Protein AF-A0A530L788-F1 (afdb_monomer)

Radius of gyration: 18.7 Å; Cα contacts (8 Å, |Δi|>4): 75; chains: 1; bounding box: 41×36×46 Å

Solvent-accessible surface area (backbone atoms only — not comparable to full-atom values): 5377 Å² total; per-residue (Å²): 142,81,90,78,86,79,84,85,80,90,82,77,96,71,76,75,42,69,83,69,47,73,44,46,79,44,84,92,39,75,36,71,22,85,82,66,42,63,44,77,38,63,40,91,91,75,71,43,76,66,43,55,38,52,44,71,39,73,63,51,53,50,54,40,49,52,37,48,60,66,46,43,66,64,58,74,68,56,67,98,65,133

Nearest PDB structures (foldseek):
  5dib-assembly1_A  TM=9.452E-01  e=2.623E-03  Staphylococcus aureus
  4v6h-assembly1_A  TM=9.294E-01  e=2.275E-03  Burkholderia pseudomallei 1710b
  5eyu-assembly1_A  TM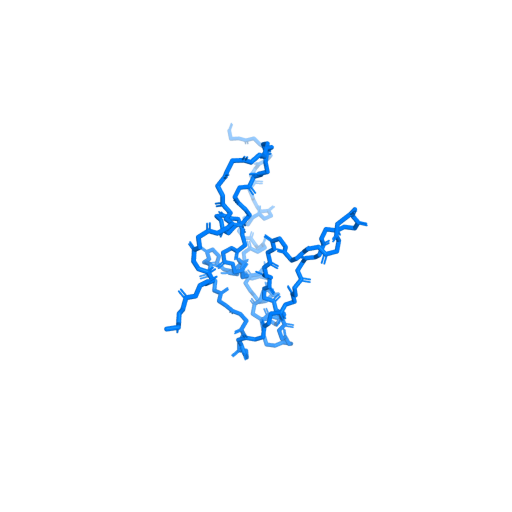=9.512E-01  e=3.744E-03  Staphylococcus aureus
  4zxu-assembly1_A  TM=9.531E-01  e=4.634E-03  Staphylococcus aureus subsp. aureus COL
  7mjc-assembly1_A  TM=9.457E-01  e=8.187E-03  Homo sapiens

Secondary structure (DSSP, 8-state):
---SSSS----S----GGGT---EEETTEEE--TT--EEEEE-TTT--EEEEEE---HHHHHHHHHHHHHHHHHHHTS-S--

Mean predicted aligned error: 9.26 Å

Foldseek 3Di:
DDPPPPPDDDDDPQDQCAVVLQADCALNDHDAAPVNDWDFDADPVPRDGRDTHHPHDPVNVVRRVVSCVVCVVVVVPDDPPD

pLDDT: mean 83.46, std 19.59, range [28.41, 98.38]

Structure (mmCIF, N/CA/C/O backbone):
data_AF-A0A530L788-F1
#
_entry.id   AF-A0A530L788-F1
#
loop_
_atom_site.group_PDB
_atom_site.id
_atom_site.type_symbol
_atom_site.label_atom_id
_atom_site.label_alt_id
_atom_site.label_comp_id
_atom_site.label_asym_id
_atom_site.label_entity_id
_atom_site.label_seq_id
_atom_site.pdbx_PDB_ins_code
_atom_site.Cartn_x
_atom_site.Cartn_y
_atom_site.Cartn_z
_atom_site.occupancy
_atom_site.B_iso_or_equiv
_atom_site.auth_seq_id
_atom_site.auth_comp_id
_atom_site.auth_asym_id
_atom_site.auth_atom_id
_atom_site.pdbx_PDB_model_num
ATOM 1 N N . MET A 1 1 ? -28.488 -19.146 20.864 1.00 37.78 1 MET A N 1
ATOM 2 C CA . MET A 1 1 ? -27.563 -18.095 21.332 1.00 37.78 1 MET A CA 1
ATOM 3 C C . MET A 1 1 ? -26.732 -17.652 20.145 1.00 37.78 1 MET A C 1
ATOM 5 O O . MET A 1 1 ? -25.814 -18.366 19.779 1.00 37.78 1 MET A O 1
ATOM 9 N N . ASN A 1 2 ? -27.125 -16.559 19.491 1.00 28.41 2 ASN A N 1
ATOM 10 C CA . ASN A 1 2 ? -26.244 -15.782 18.616 1.00 28.41 2 ASN A CA 1
ATOM 11 C C . ASN A 1 2 ? -26.871 -14.392 18.429 1.00 28.41 2 ASN A C 1
ATOM 13 O O . ASN A 1 2 ? -27.538 -14.108 17.442 1.00 28.41 2 ASN A O 1
ATOM 17 N N . THR A 1 3 ? -26.728 -13.561 19.460 1.00 34.66 3 THR A N 1
ATOM 18 C CA . THR A 1 3 ? -27.340 -12.226 19.574 1.00 34.66 3 THR A CA 1
ATOM 19 C C . THR A 1 3 ? -26.338 -11.124 19.205 1.00 34.66 3 THR A C 1
ATOM 21 O O . THR A 1 3 ? -26.310 -10.080 19.841 1.00 34.66 3 THR A O 1
ATOM 24 N N . PHE A 1 4 ? -25.468 -11.361 18.219 1.00 44.75 4 PHE A N 1
ATOM 25 C CA . PHE A 1 4 ? -24.429 -10.393 17.820 1.00 44.75 4 PHE A CA 1
ATOM 26 C C . PHE A 1 4 ? -24.634 -9.784 16.432 1.00 44.75 4 PHE A C 1
ATOM 28 O O . PHE A 1 4 ? -23.921 -8.860 16.067 1.00 44.75 4 PHE A O 1
ATOM 35 N N . SER A 1 5 ? -25.631 -10.241 15.669 1.00 44.19 5 SER A N 1
ATOM 36 C CA . SER A 1 5 ? -25.845 -9.758 14.299 1.00 44.19 5 SER A CA 1
ATOM 37 C C . SER A 1 5 ? -26.856 -8.610 14.185 1.00 44.19 5 SER A C 1
ATOM 39 O O . SER A 1 5 ? -27.187 -8.224 13.070 1.00 44.19 5 SER A O 1
ATOM 41 N N . GLN A 1 6 ? -27.395 -8.094 15.297 1.00 40.03 6 GLN A N 1
ATOM 42 C CA . GLN A 1 6 ? -28.624 -7.286 15.262 1.00 40.03 6 GLN A CA 1
ATOM 43 C C . GLN A 1 6 ? -28.536 -5.907 15.935 1.00 40.03 6 GLN A C 1
ATOM 45 O O . GLN A 1 6 ? -29.571 -5.311 16.210 1.00 40.03 6 GLN A O 1
ATOM 50 N N . VAL A 1 7 ? -27.333 -5.380 16.197 1.00 41.19 7 VAL A N 1
ATOM 51 C CA . VAL A 1 7 ? -27.169 -4.088 16.896 1.00 41.19 7 VAL A CA 1
ATOM 52 C C . VAL A 1 7 ? -26.245 -3.130 16.150 1.00 41.19 7 VAL A C 1
ATOM 54 O O . VAL A 1 7 ? -25.388 -2.527 16.768 1.00 41.19 7 VAL A O 1
ATOM 57 N N . LEU A 1 8 ? -26.381 -2.990 14.832 1.00 47.56 8 LEU A N 1
ATOM 58 C CA . LEU A 1 8 ? -25.788 -1.869 14.091 1.00 47.56 8 LEU A CA 1
ATOM 59 C C . LEU A 1 8 ? -26.694 -1.544 12.897 1.00 47.56 8 LEU A C 1
ATOM 61 O O . LEU A 1 8 ? -26.466 -1.983 11.773 1.00 47.56 8 LEU A O 1
ATOM 65 N N . SER A 1 9 ? -27.794 -0.843 13.147 1.00 44.88 9 SER A N 1
ATOM 66 C CA . SER A 1 9 ? -28.567 -0.203 12.084 1.00 44.88 9 SER A CA 1
ATOM 67 C C . SER A 1 9 ? -28.989 1.174 12.568 1.00 44.88 9 SER A C 1
ATOM 69 O O . SER A 1 9 ? -29.624 1.289 13.612 1.00 44.88 9 SER A O 1
ATOM 71 N N . ASP A 1 10 ? -28.591 2.167 11.778 1.00 54.56 10 ASP A N 1
ATOM 72 C CA . ASP A 1 10 ? -28.991 3.572 11.798 1.00 54.56 10 ASP A CA 1
ATOM 73 C C . ASP A 1 10 ? -28.605 4.411 13.019 1.00 54.56 10 ASP A C 1
ATOM 75 O O . ASP A 1 10 ? -29.431 4.674 13.888 1.00 54.56 10 ASP A O 1
ATOM 79 N N . ASP A 1 11 ? -27.376 4.947 12.996 1.00 49.72 11 ASP A N 1
ATOM 80 C CA . ASP A 1 11 ? -27.178 6.391 13.179 1.00 49.72 11 ASP A CA 1
ATOM 81 C C . ASP A 1 11 ? -25.808 6.868 12.635 1.00 49.72 11 ASP A C 1
ATOM 83 O O . ASP A 1 11 ? -24.772 6.273 12.923 1.00 49.72 11 ASP A O 1
ATOM 87 N N . GLN A 1 12 ? -25.832 7.997 11.917 1.00 42.12 12 GLN A N 1
ATOM 88 C CA . GLN A 1 12 ? -24.718 8.820 11.403 1.00 42.12 12 GLN A CA 1
ATOM 89 C C . GLN A 1 12 ? -24.025 8.383 10.100 1.00 42.12 12 GLN A C 1
ATOM 91 O O . GLN A 1 12 ? -23.739 7.217 9.871 1.00 42.12 12 GLN A O 1
ATOM 96 N N . GLY A 1 13 ? -23.735 9.365 9.235 1.00 51.31 13 GLY A N 1
ATOM 97 C CA . GLY A 1 13 ? -23.068 9.246 7.928 1.00 51.31 13 GLY A CA 1
ATOM 98 C C . GLY A 1 13 ? -21.611 8.764 7.979 1.00 51.31 13 GLY A C 1
ATOM 99 O O . GLY A 1 13 ? -20.715 9.417 7.446 1.00 51.31 13 GLY A O 1
ATOM 100 N N . VAL A 1 14 ? -21.375 7.631 8.632 1.00 55.16 14 VAL A N 1
ATOM 101 C CA . VAL A 1 14 ? -20.098 6.932 8.705 1.00 55.16 14 VAL A CA 1
ATOM 102 C C . VAL A 1 14 ? -19.896 6.214 7.375 1.00 55.16 14 VAL A C 1
ATOM 104 O O . VAL A 1 14 ? -20.724 5.416 6.940 1.00 55.16 14 VAL A O 1
ATOM 107 N N . SE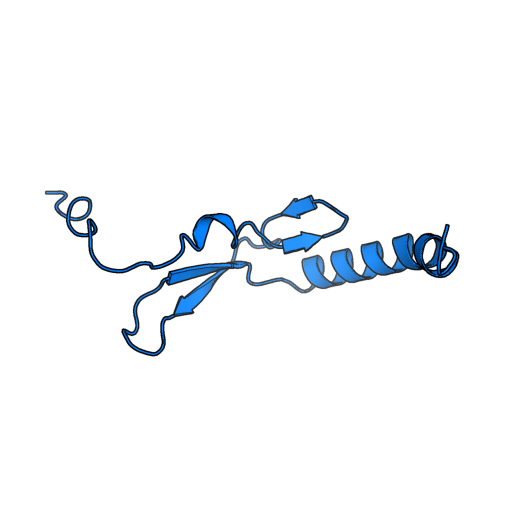R A 1 15 ? -18.820 6.567 6.677 1.00 67.62 15 SER A N 1
ATOM 108 C CA . SER A 1 15 ? -18.476 5.961 5.391 1.00 67.62 15 SER A CA 1
ATOM 109 C C . SER A 1 15 ? -18.192 4.467 5.570 1.00 67.62 15 SER A C 1
ATOM 111 O O . SER A 1 15 ? -17.563 4.079 6.551 1.00 67.62 15 SER A O 1
ATOM 113 N N . ASP A 1 16 ? -18.618 3.630 4.622 1.00 76.88 16 ASP A N 1
ATOM 114 C CA . ASP A 1 16 ? -18.215 2.222 4.594 1.00 76.88 16 ASP A CA 1
ATOM 115 C C . ASP A 1 16 ? -16.722 2.116 4.249 1.00 76.88 16 ASP A C 1
ATOM 117 O O . ASP A 1 16 ? -16.315 2.187 3.086 1.00 76.88 16 ASP A O 1
ATOM 121 N N . PHE A 1 17 ? -15.891 1.973 5.281 1.00 77.06 17 PHE A N 1
ATOM 122 C CA . PHE A 1 17 ? -14.442 1.890 5.132 1.00 77.06 17 PHE A CA 1
ATOM 123 C C . PHE A 1 17 ? -13.976 0.554 4.542 1.00 77.06 17 PHE A C 1
ATOM 125 O O . PHE A 1 17 ? -12.873 0.485 3.996 1.00 77.06 17 PHE A O 1
ATOM 132 N N . HIS A 1 18 ? -14.816 -0.487 4.574 1.00 72.25 18 HIS A N 1
ATOM 133 C CA . HIS A 1 18 ? -14.473 -1.801 4.032 1.00 72.25 18 HIS A CA 1
ATOM 134 C C . HIS A 1 18 ? -14.290 -1.757 2.505 1.00 72.25 18 HIS A C 1
ATOM 136 O O . HIS A 1 18 ? -13.476 -2.491 1.945 1.00 72.25 18 HIS A O 1
ATOM 142 N N . THR A 1 19 ? -14.993 -0.841 1.834 1.00 72.69 19 THR A N 1
ATOM 143 C CA . THR A 1 19 ? -14.880 -0.583 0.390 1.00 72.69 19 THR A CA 1
ATOM 144 C C . THR A 1 19 ? -13.635 0.247 0.019 1.00 72.69 19 THR A C 1
ATOM 146 O O . THR A 1 19 ? -13.407 0.541 -1.148 1.00 72.69 19 THR A O 1
ATOM 149 N N . ILE A 1 20 ? -12.792 0.663 0.968 1.00 73.12 20 ILE A N 1
ATOM 150 C CA . ILE A 1 20 ? -11.511 1.329 0.652 1.00 73.12 20 ILE A CA 1
ATOM 151 C C . ILE A 1 20 ? -10.299 0.638 1.279 1.00 73.12 20 ILE A C 1
ATOM 153 O O . ILE A 1 20 ? -9.186 0.808 0.785 1.00 73.12 20 ILE A O 1
ATOM 157 N N . SER A 1 21 ? -10.493 -0.204 2.293 1.00 77.94 21 SER A N 1
ATOM 158 C CA . SER A 1 21 ? -9.444 -1.024 2.907 1.00 77.94 21 SER A CA 1
ATOM 159 C C . SER A 1 21 ? -9.204 -2.346 2.156 1.00 77.94 21 SER A C 1
ATOM 161 O O . SER A 1 21 ? -9.062 -3.398 2.772 1.00 77.94 21 SER A O 1
ATOM 163 N N . HIS A 1 22 ? -9.190 -2.318 0.818 1.00 74.31 22 HIS A N 1
ATOM 164 C CA . HIS A 1 22 ? -9.167 -3.516 -0.037 1.00 74.31 22 HIS A CA 1
ATOM 165 C C . HIS A 1 22 ? -7.866 -4.334 0.013 1.00 74.31 22 HIS A C 1
ATOM 167 O O . HIS A 1 22 ? -7.874 -5.508 -0.359 1.00 74.31 22 HIS A O 1
ATOM 173 N N . GLY A 1 23 ? -6.750 -3.738 0.438 1.00 90.12 23 GLY A N 1
ATOM 174 C CA . GLY A 1 23 ? -5.454 -4.411 0.456 1.00 90.12 23 GLY A CA 1
ATOM 175 C C . GLY A 1 23 ? -4.272 -3.459 0.270 1.00 90.12 23 GLY A C 1
ATOM 176 O O . GLY A 1 23 ? -4.415 -2.241 0.345 1.00 90.12 23 GLY A O 1
ATOM 177 N N . LEU A 1 24 ? -3.104 -4.026 -0.006 1.00 94.00 24 LEU A N 1
ATOM 178 C CA . LEU A 1 24 ? -1.949 -3.333 -0.561 1.00 94.00 24 LEU A CA 1
ATOM 179 C C . LEU A 1 24 ? -2.146 -3.213 -2.074 1.00 94.00 24 LEU A C 1
ATOM 181 O O . LEU A 1 24 ? -2.509 -4.189 -2.727 1.00 94.00 24 LEU A O 1
ATOM 185 N N . TYR A 1 25 ? -1.922 -2.025 -2.633 1.00 94.81 25 TYR A N 1
ATOM 186 C CA . TYR A 1 25 ? -1.980 -1.819 -4.079 1.00 94.81 25 TYR A CA 1
ATOM 187 C C . TYR A 1 25 ? -0.566 -1.818 -4.661 1.00 94.81 25 TYR A C 1
ATOM 189 O O . TYR A 1 25 ? 0.134 -0.805 -4.605 1.00 94.81 25 TYR A O 1
ATOM 197 N N . ILE A 1 26 ? -0.139 -2.967 -5.180 1.00 96.69 26 ILE A N 1
ATOM 198 C CA . ILE A 1 26 ? 1.222 -3.222 -5.667 1.00 96.69 26 ILE A CA 1
ATOM 199 C C . ILE A 1 26 ? 1.133 -3.684 -7.124 1.00 96.69 26 ILE A C 1
ATOM 201 O O . ILE A 1 26 ? 0.262 -4.467 -7.485 1.00 96.69 26 ILE A O 1
ATOM 205 N N . ASP A 1 27 ? 1.990 -3.127 -7.984 1.00 96.19 27 ASP A N 1
ATOM 206 C CA . ASP A 1 27 ? 2.068 -3.447 -9.422 1.00 96.19 27 ASP A CA 1
ATOM 207 C C . ASP A 1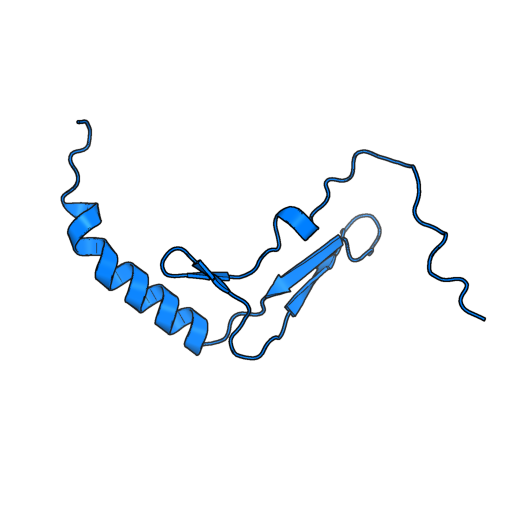 27 ? 0.716 -3.413 -10.175 1.00 96.19 27 ASP A C 1
ATOM 209 O O . ASP A 1 27 ? 0.441 -4.193 -11.085 1.00 96.19 27 ASP A O 1
ATOM 213 N N . GLY A 1 28 ? -0.168 -2.488 -9.785 1.00 95.31 28 GLY A N 1
ATOM 214 C CA . GLY A 1 28 ? -1.481 -2.322 -10.413 1.00 95.31 28 GLY A CA 1
ATOM 215 C C . GLY A 1 28 ? -2.560 -3.297 -9.927 1.00 95.31 28 GLY A C 1
ATOM 216 O O . GLY A 1 28 ? -3.623 -3.372 -10.545 1.00 95.3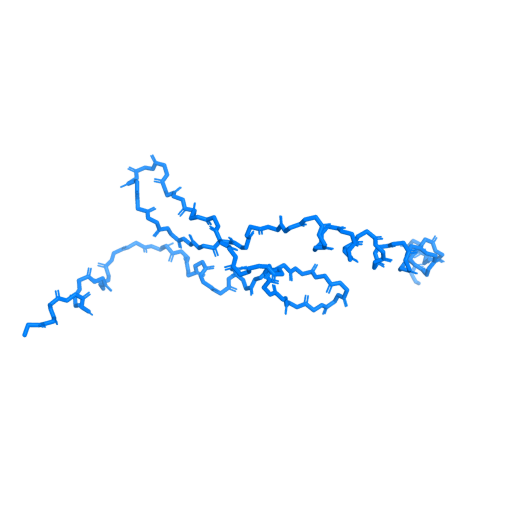1 28 GLY A O 1
ATOM 217 N N . GLN A 1 29 ? -2.314 -4.036 -8.844 1.00 94.44 29 GLN A N 1
ATOM 218 C CA . GLN A 1 29 ? -3.240 -5.025 -8.295 1.00 94.44 29 GLN A CA 1
ATOM 219 C C . GLN A 1 29 ? -3.459 -4.821 -6.795 1.00 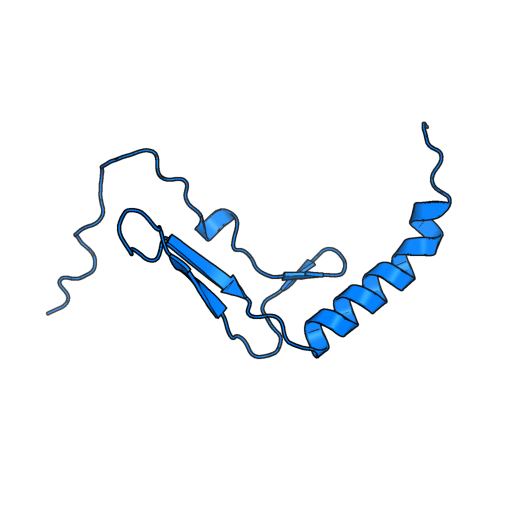94.44 29 GLN A C 1
ATOM 221 O O . GLN A 1 29 ? -2.559 -4.408 -6.070 1.00 94.44 29 GLN A O 1
ATOM 226 N N . TRP A 1 30 ? -4.674 -5.120 -6.328 1.00 93.06 30 TRP A N 1
ATOM 227 C CA . TRP A 1 30 ? -4.974 -5.212 -4.899 1.00 93.06 30 TRP A CA 1
ATOM 228 C C . TRP A 1 30 ? -4.611 -6.606 -4.390 1.00 93.06 30 TRP A C 1
ATOM 230 O O . TRP A 1 30 ? -5.118 -7.600 -4.910 1.00 93.06 30 TRP A O 1
ATOM 240 N N . GLN A 1 31 ? -3.782 -6.673 -3.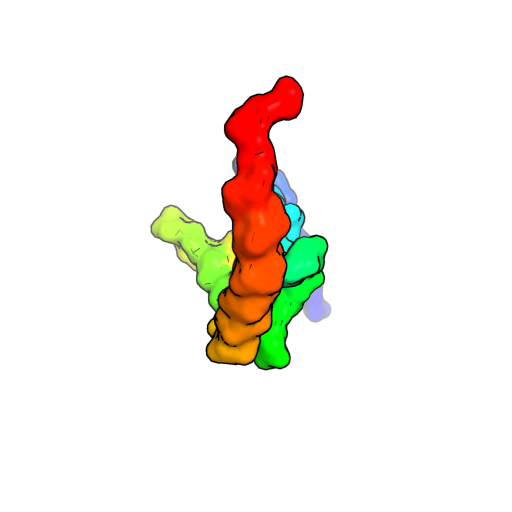352 1.00 92.81 31 GLN A N 1
ATOM 241 C CA . GLN A 1 31 ? -3.375 -7.914 -2.692 1.00 92.81 31 GLN A CA 1
ATOM 242 C C . GLN A 1 31 ? -3.422 -7.778 -1.165 1.00 92.81 31 GLN A C 1
ATOM 244 O O . GLN A 1 31 ? -3.430 -6.675 -0.626 1.00 92.81 31 GLN A O 1
ATOM 249 N N . GLN A 1 32 ? -3.478 -8.900 -0.450 1.00 93.62 32 GLN A N 1
ATOM 250 C CA . GLN A 1 32 ? -3.303 -8.907 1.007 1.00 93.62 32 GLN A CA 1
ATOM 251 C C . GLN A 1 32 ? -1.809 -8.849 1.360 1.00 93.62 32 GLN A C 1
ATOM 253 O O . GLN A 1 32 ? -0.970 -9.042 0.484 1.00 93.62 3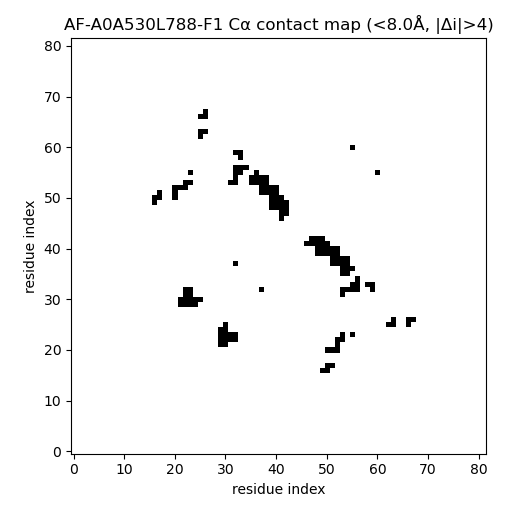2 GLN A O 1
ATOM 258 N N . SER A 1 33 ? -1.489 -8.591 2.630 1.00 94.25 33 SER A N 1
ATOM 259 C CA . SER A 1 33 ? -0.116 -8.755 3.131 1.00 94.25 33 SER A CA 1
ATOM 260 C C . SER A 1 33 ? 0.357 -10.197 2.922 1.00 94.25 33 SER A C 1
ATOM 262 O O . SER A 1 33 ? -0.447 -11.126 3.062 1.00 94.25 33 SER A O 1
ATOM 264 N N . ALA A 1 34 ? 1.646 -10.389 2.630 1.00 93.44 34 ALA A N 1
ATOM 265 C CA . ALA A 1 34 ? 2.240 -11.703 2.384 1.00 93.44 34 ALA A CA 1
ATOM 266 C C . ALA A 1 34 ? 2.006 -12.701 3.535 1.00 93.44 34 ALA A C 1
ATOM 268 O O . ALA A 1 34 ? 1.869 -13.903 3.302 1.00 93.44 34 ALA A O 1
ATOM 269 N N . ASP A 1 35 ? 1.904 -12.214 4.777 1.00 94.44 35 ASP A N 1
ATOM 270 C CA . ASP A 1 35 ? 1.623 -13.042 5.955 1.00 94.44 35 ASP A CA 1
ATOM 271 C C . ASP A 1 35 ? 0.181 -12.929 6.482 1.00 94.44 35 ASP A C 1
ATOM 273 O O . ASP A 1 35 ? -0.161 -13.519 7.511 1.00 94.44 35 ASP A O 1
ATOM 277 N N . GLY A 1 36 ? -0.676 -12.193 5.768 1.00 91.75 36 GLY A N 1
ATOM 278 C CA . GLY A 1 36 ? -2.094 -12.024 6.075 1.00 91.75 36 GLY A CA 1
ATOM 279 C C . GLY A 1 36 ? -2.393 -11.216 7.339 1.00 91.75 36 GLY A C 1
ATOM 280 O O . GLY A 1 36 ? -3.554 -11.164 7.753 1.00 91.75 36 GLY A O 1
ATOM 281 N N . ARG A 1 37 ? -1.391 -10.595 7.977 1.00 93.62 37 ARG A N 1
ATOM 282 C CA . ARG A 1 37 ? -1.626 -9.747 9.150 1.00 93.62 37 ARG A CA 1
ATOM 283 C C . ARG A 1 37 ? -2.309 -8.444 8.766 1.00 93.62 37 ARG A C 1
ATOM 285 O O . ARG A 1 37 ? -2.192 -7.941 7.647 1.00 93.62 37 ARG A O 1
ATOM 292 N N . VAL A 1 38 ? -3.016 -7.887 9.743 1.00 93.56 38 VAL A N 1
ATOM 293 C CA . VAL A 1 38 ? -3.738 -6.625 9.616 1.00 93.56 38 VAL A CA 1
ATOM 294 C C . VAL A 1 38 ? -3.550 -5.763 10.859 1.00 93.56 38 VAL A C 1
ATOM 296 O O . VAL A 1 38 ? -3.402 -6.273 11.970 1.00 93.56 38 VAL A O 1
ATOM 299 N N . ILE A 1 39 ? -3.612 -4.451 10.667 1.00 93.69 39 ILE A N 1
ATOM 300 C CA . ILE A 1 39 ? -3.616 -3.438 11.716 1.00 93.69 39 ILE A CA 1
ATOM 301 C C . ILE A 1 39 ? -5.054 -2.916 11.862 1.00 93.69 39 ILE A C 1
ATOM 303 O O . ILE A 1 39 ? -5.627 -2.438 10.875 1.00 93.69 39 ILE A O 1
ATOM 307 N N . PRO A 1 40 ? -5.664 -2.994 13.061 1.00 92.88 40 PRO A N 1
ATOM 308 C CA . PRO A 1 40 ? -6.984 -2.425 13.293 1.00 92.88 40 PRO A CA 1
ATOM 309 C C . PRO A 1 40 ? -6.915 -0.894 13.283 1.00 92.88 40 PRO A C 1
ATOM 311 O O . PRO A 1 40 ? -6.074 -0.291 13.950 1.00 92.88 40 PRO A O 1
ATOM 314 N N . VAL A 1 41 ? -7.830 -0.262 12.553 1.00 92.38 41 VAL A N 1
ATOM 315 C CA . VAL A 1 41 ? -8.012 1.192 12.553 1.00 92.38 41 VAL A CA 1
ATOM 316 C C . VAL A 1 41 ? -9.087 1.534 13.573 1.00 92.38 41 VAL A C 1
ATOM 318 O O . VAL A 1 41 ? -10.214 1.045 13.479 1.00 92.38 41 VAL A O 1
ATOM 321 N N . ILE A 1 42 ? -8.723 2.365 14.545 1.00 92.88 42 ILE A N 1
ATOM 322 C CA . ILE A 1 42 ? -9.555 2.701 15.701 1.00 92.88 42 ILE A CA 1
ATOM 323 C C . ILE A 1 42 ? -10.015 4.156 15.583 1.00 92.88 42 ILE A C 1
ATOM 325 O O . ILE A 1 42 ? -9.210 5.043 15.297 1.00 92.88 42 ILE A O 1
ATOM 329 N N . ASP A 1 43 ? -11.300 4.400 15.823 1.00 90.81 43 ASP A N 1
ATOM 330 C CA . ASP A 1 43 ? -11.860 5.743 15.958 1.00 90.81 43 ASP A CA 1
ATOM 331 C C . ASP A 1 43 ? -11.400 6.374 17.288 1.00 90.81 43 ASP A C 1
ATOM 333 O O . ASP A 1 43 ? -11.732 5.857 18.358 1.00 90.81 43 ASP A O 1
ATOM 337 N N . PRO A 1 44 ? -10.667 7.504 17.269 1.00 94.56 44 PRO A N 1
ATOM 338 C CA . PRO A 1 44 ? -10.159 8.135 18.486 1.00 94.56 44 PRO A CA 1
ATOM 339 C C . PRO A 1 44 ? -11.252 8.740 19.384 1.00 94.56 44 PRO A C 1
ATOM 341 O O . PRO A 1 44 ? -10.959 9.102 20.520 1.00 94.56 44 PRO A O 1
ATOM 344 N N . SER A 1 45 ? -12.485 8.900 18.891 1.00 93.62 45 SER A N 1
ATOM 345 C CA . SER A 1 45 ? -13.606 9.474 19.646 1.00 93.62 45 SER A CA 1
ATOM 346 C C . SER A 1 45 ? -14.458 8.433 20.376 1.00 93.62 45 SER A C 1
ATOM 348 O O . SER A 1 45 ? -15.089 8.759 21.381 1.00 93.62 45 SER A O 1
ATOM 350 N N . THR A 1 46 ? -14.464 7.190 19.890 1.00 92.94 46 THR A N 1
ATOM 351 C CA . THR A 1 46 ? -15.325 6.108 20.399 1.00 92.94 46 THR A CA 1
ATOM 352 C C . THR A 1 46 ? -14.564 4.843 20.787 1.00 92.94 46 THR A C 1
ATOM 354 O O . THR A 1 46 ? -15.159 3.939 21.367 1.00 92.94 46 THR A O 1
ATOM 357 N N . GLU A 1 47 ? -13.274 4.758 20.454 1.00 93.50 47 GLU A N 1
ATOM 358 C CA . GLU A 1 47 ? -12.436 3.557 20.568 1.00 93.50 47 GLU A CA 1
ATOM 359 C C . GLU A 1 47 ? -12.947 2.348 19.754 1.00 93.50 47 GLU A C 1
ATOM 361 O O . GLU A 1 47 ? -12.428 1.237 19.879 1.00 93.50 47 GLU A O 1
ATOM 366 N N . ALA A 1 48 ? -13.935 2.541 18.874 1.00 91.81 48 ALA A N 1
ATOM 367 C CA . ALA A 1 48 ? -14.458 1.486 18.018 1.00 91.81 48 ALA A CA 1
ATOM 368 C C . ALA A 1 48 ? -13.497 1.168 16.861 1.00 91.81 48 ALA A C 1
ATOM 370 O O . ALA A 1 48 ? -12.863 2.057 16.292 1.00 91.81 48 ALA A O 1
ATOM 371 N N . ILE A 1 49 ? -13.422 -0.107 16.468 1.00 91.00 49 ILE A N 1
ATOM 372 C CA . ILE A 1 49 ? -12.708 -0.517 15.253 1.00 91.00 49 ILE A CA 1
ATOM 373 C C . ILE A 1 49 ? -13.582 -0.179 14.045 1.00 91.00 49 ILE A C 1
ATOM 375 O O . ILE A 1 49 ? -14.701 -0.676 13.933 1.00 91.00 49 ILE A O 1
ATOM 379 N N . ILE A 1 50 ? -13.049 0.633 13.135 1.00 89.00 50 ILE A N 1
ATOM 380 C CA . ILE A 1 50 ? -13.763 1.101 11.938 1.00 89.00 50 ILE A CA 1
ATOM 381 C C . ILE A 1 50 ? -13.281 0.429 10.648 1.00 89.00 50 ILE A C 1
ATOM 383 O O . ILE A 1 50 ? -14.016 0.408 9.665 1.00 89.00 50 ILE A O 1
ATOM 387 N N . ALA A 1 51 ? -12.065 -0.128 10.638 1.00 90.25 51 ALA A N 1
ATOM 388 C CA . ALA A 1 51 ? -11.501 -0.867 9.507 1.00 90.25 51 ALA A CA 1
ATOM 389 C C . ALA A 1 51 ? -10.317 -1.746 9.945 1.00 90.25 51 ALA A C 1
ATOM 391 O O . ALA A 1 51 ? -9.826 -1.639 11.070 1.00 90.25 51 ALA A O 1
ATOM 392 N N . ALA A 1 52 ? -9.819 -2.576 9.029 1.00 90.44 52 ALA A N 1
ATOM 393 C CA . ALA A 1 52 ? -8.552 -3.287 9.165 1.00 90.44 52 ALA A CA 1
ATOM 394 C C . ALA A 1 52 ? -7.746 -3.120 7.871 1.00 90.44 52 ALA A C 1
ATOM 396 O O . ALA A 1 52 ? -8.270 -3.359 6.785 1.00 90.44 52 ALA A O 1
ATOM 397 N N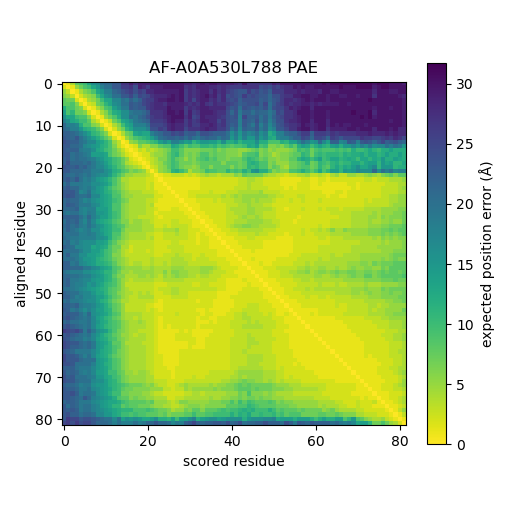 . VAL A 1 53 ? -6.491 -2.686 7.983 1.00 93.06 53 VAL A N 1
ATOM 398 C CA . VAL A 1 53 ? -5.579 -2.521 6.836 1.00 93.06 53 VAL A CA 1
ATOM 399 C C . VAL A 1 53 ? -4.479 -3.577 6.891 1.00 93.06 53 VAL A C 1
ATOM 401 O O . VAL A 1 53 ? -4.109 -3.966 7.996 1.00 93.06 53 VAL A O 1
ATOM 404 N N . PRO A 1 54 ? -3.933 -4.056 5.761 1.00 94.31 54 PRO A N 1
ATOM 405 C CA . PRO A 1 54 ? -2.846 -5.029 5.800 1.00 94.31 54 PRO A CA 1
ATOM 406 C C . PRO A 1 54 ? -1.611 -4.493 6.531 1.00 94.31 54 PRO A C 1
ATOM 408 O O . PRO A 1 54 ? -1.201 -3.350 6.324 1.00 94.31 54 PRO A O 1
ATOM 411 N N . ASP A 1 55 ? -1.009 -5.341 7.359 1.00 95.31 55 ASP A N 1
ATOM 412 C CA . ASP A 1 55 ? 0.291 -5.104 7.986 1.00 95.31 55 ASP A CA 1
ATOM 413 C C . ASP A 1 55 ? 1.378 -5.590 7.022 1.00 95.31 55 ASP A C 1
ATOM 415 O O . ASP A 1 55 ? 1.631 -6.790 6.919 1.00 95.31 55 ASP A O 1
ATOM 419 N N . ALA A 1 56 ? 1.928 -4.676 6.220 1.00 95.44 56 ALA A N 1
ATOM 420 C CA . ALA A 1 56 ? 2.840 -5.024 5.134 1.00 95.44 56 ALA A CA 1
ATOM 421 C C . ALA A 1 56 ? 4.157 -5.619 5.653 1.00 95.44 56 ALA A C 1
ATOM 423 O O . ALA A 1 56 ? 4.815 -5.064 6.537 1.00 95.44 56 ALA A O 1
ATOM 424 N N . THR A 1 57 ? 4.580 -6.722 5.041 1.00 97.38 57 THR A N 1
ATOM 425 C CA . THR A 1 57 ? 5.864 -7.357 5.338 1.00 97.38 57 THR A CA 1
ATOM 426 C C . THR A 1 57 ? 7.022 -6.691 4.582 1.00 97.38 57 THR A C 1
ATOM 428 O O . THR A 1 57 ? 6.839 -5.850 3.699 1.00 97.38 57 THR A O 1
ATOM 431 N N . LEU A 1 58 ? 8.256 -7.099 4.900 1.00 97.94 58 LEU A N 1
ATOM 432 C CA . LEU A 1 58 ? 9.436 -6.713 4.117 1.00 97.94 58 LEU A CA 1
ATOM 433 C C . LEU A 1 58 ? 9.378 -7.219 2.667 1.00 97.94 58 LEU A C 1
ATOM 435 O O . LEU A 1 58 ? 9.949 -6.576 1.792 1.00 97.94 58 LEU A O 1
ATOM 439 N N . GLU A 1 59 ? 8.711 -8.348 2.422 1.00 97.50 59 GLU A N 1
ATOM 440 C CA . GLU A 1 59 ? 8.519 -8.906 1.080 1.00 97.50 59 GLU A CA 1
ATOM 441 C C . GLU A 1 59 ? 7.581 -8.017 0.263 1.00 97.50 59 GLU A C 1
ATOM 443 O O . GLU A 1 59 ? 7.970 -7.550 -0.804 1.00 97.50 59 GLU A O 1
ATOM 448 N N . ASP A 1 60 ? 6.428 -7.646 0.830 1.00 97.25 60 ASP A N 1
ATOM 449 C CA . ASP A 1 60 ? 5.498 -6.702 0.197 1.00 97.25 60 ASP A CA 1
ATOM 450 C C . ASP A 1 60 ? 6.183 -5.361 -0.127 1.00 97.25 60 ASP A C 1
ATOM 452 O O . ASP A 1 60 ? 5.970 -4.764 -1.185 1.00 97.25 60 ASP A O 1
ATOM 456 N N . ALA A 1 61 ? 7.039 -4.878 0.781 1.00 97.50 61 ALA A N 1
ATOM 457 C CA . ALA A 1 61 ? 7.809 -3.659 0.568 1.00 97.50 61 ALA A CA 1
ATOM 458 C C . ALA A 1 61 ? 8.831 -3.805 -0.574 1.00 97.50 61 ALA A C 1
ATOM 460 O O . ALA A 1 61 ? 8.998 -2.873 -1.364 1.00 97.50 61 ALA A O 1
ATOM 461 N N . ALA A 1 62 ? 9.506 -4.953 -0.675 1.00 98.19 62 ALA A N 1
ATOM 462 C CA . ALA A 1 62 ? 10.439 -5.236 -1.761 1.00 98.19 62 ALA A CA 1
ATOM 463 C C . ALA A 1 62 ? 9.711 -5.307 -3.113 1.00 98.19 62 ALA A C 1
ATOM 465 O O . ALA A 1 62 ? 10.125 -4.629 -4.054 1.00 98.19 62 ALA A O 1
ATOM 466 N N . ASP A 1 63 ? 8.584 -6.018 -3.183 1.00 97.81 63 ASP A N 1
ATOM 467 C CA . ASP A 1 63 ? 7.755 -6.122 -4.388 1.00 97.81 63 ASP A CA 1
ATOM 468 C C . ASP A 1 63 ? 7.257 -4.749 -4.859 1.00 97.81 63 ASP A C 1
ATOM 470 O O . ASP A 1 63 ? 7.311 -4.427 -6.051 1.00 97.81 63 ASP A O 1
ATOM 474 N N . ALA A 1 64 ? 6.839 -3.891 -3.923 1.00 97.88 64 ALA A N 1
ATOM 475 C CA . ALA A 1 64 ? 6.432 -2.521 -4.220 1.00 97.88 64 ALA A CA 1
ATOM 476 C C . ALA A 1 64 ? 7.576 -1.679 -4.808 1.00 97.88 64 ALA A C 1
ATOM 478 O O . ALA A 1 64 ? 7.375 -0.947 -5.784 1.00 97.88 64 ALA A O 1
ATOM 479 N N . VAL A 1 65 ? 8.782 -1.784 -4.242 1.00 98.31 65 VAL A N 1
ATOM 480 C CA . VAL A 1 65 ? 9.969 -1.071 -4.737 1.00 98.31 65 VAL A CA 1
ATOM 481 C C . VAL A 1 65 ? 10.375 -1.580 -6.119 1.00 98.31 65 VAL A C 1
ATOM 483 O O . VAL A 1 65 ? 10.652 -0.770 -7.007 1.00 98.31 65 VAL A O 1
ATOM 486 N N . ASP A 1 66 ? 10.353 -2.892 -6.334 1.00 98.38 66 ASP A N 1
ATOM 487 C CA . ASP A 1 66 ? 10.686 -3.502 -7.619 1.00 98.38 66 ASP A CA 1
ATOM 488 C C . ASP A 1 66 ? 9.687 -3.105 -8.711 1.00 98.38 66 ASP A C 1
ATOM 490 O O . ASP A 1 66 ? 10.089 -2.746 -9.823 1.00 98.38 66 ASP A O 1
ATOM 494 N N . ALA A 1 67 ? 8.386 -3.107 -8.407 1.00 98.12 67 ALA A N 1
ATOM 495 C CA . ALA A 1 67 ? 7.346 -2.627 -9.315 1.00 98.12 67 ALA A CA 1
ATOM 496 C C . ALA A 1 67 ? 7.544 -1.142 -9.667 1.00 98.12 67 ALA A C 1
ATOM 498 O O . ALA A 1 67 ? 7.531 -0.762 -10.844 1.00 98.12 67 ALA A O 1
ATOM 499 N N . ALA A 1 68 ? 7.820 -0.300 -8.666 1.00 98.00 68 ALA A N 1
ATOM 500 C CA . ALA A 1 68 ? 8.103 1.115 -8.880 1.00 98.00 68 ALA A CA 1
ATOM 501 C C . ALA A 1 68 ? 9.349 1.326 -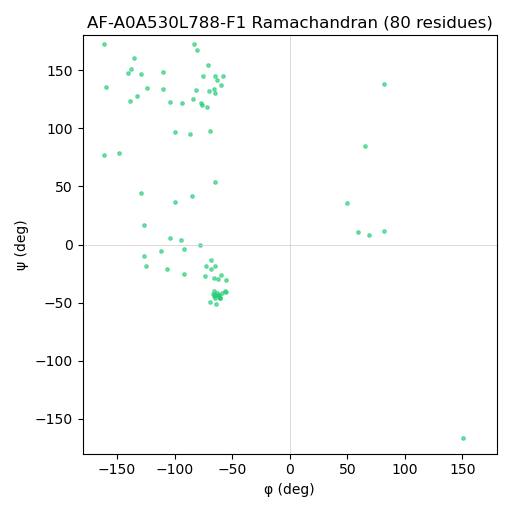9.758 1.00 98.00 68 ALA A C 1
ATOM 503 O O . ALA A 1 68 ? 9.321 2.139 -10.687 1.00 98.00 68 ALA A O 1
ATOM 504 N N . ALA A 1 69 ? 10.425 0.571 -9.521 1.00 98.00 69 ALA A N 1
ATOM 505 C CA . ALA A 1 69 ? 11.651 0.637 -10.313 1.00 98.00 69 ALA A CA 1
ATOM 506 C C . ALA A 1 69 ? 11.418 0.227 -11.779 1.00 98.00 69 ALA A C 1
ATOM 508 O O . ALA A 1 69 ? 11.899 0.910 -12.689 1.00 98.00 69 ALA A O 1
ATOM 509 N N . LYS A 1 70 ? 10.632 -0.833 -12.022 1.00 97.69 70 LYS A N 1
ATOM 510 C CA . LYS A 1 70 ? 10.231 -1.272 -13.372 1.00 97.69 70 LYS A CA 1
ATOM 511 C C . LYS A 1 70 ? 9.431 -0.186 -14.102 1.00 97.69 70 LYS A C 1
ATOM 513 O O . LYS A 1 70 ? 9.722 0.122 -15.259 1.00 97.69 70 LYS A O 1
ATOM 518 N N . ALA A 1 71 ? 8.465 0.439 -13.427 1.00 97.12 71 ALA A N 1
ATOM 519 C CA . ALA A 1 71 ? 7.612 1.475 -14.013 1.00 97.12 71 ALA A CA 1
ATOM 520 C C . ALA A 1 71 ? 8.332 2.822 -14.225 1.00 97.12 71 ALA A C 1
ATOM 522 O O . ALA A 1 71 ? 7.974 3.586 -15.130 1.00 97.12 71 ALA A O 1
ATOM 523 N N . ALA A 1 72 ? 9.366 3.119 -13.428 1.00 97.31 72 ALA A N 1
ATOM 524 C CA . ALA A 1 72 ? 10.021 4.426 -13.390 1.00 97.31 72 ALA A CA 1
ATOM 525 C C . ALA A 1 72 ? 10.537 4.894 -14.758 1.00 97.31 72 ALA A C 1
ATOM 527 O O . ALA A 1 72 ? 10.393 6.072 -15.095 1.00 97.31 72 ALA A O 1
ATOM 528 N N . HIS A 1 73 ? 11.125 3.999 -15.564 1.00 95.44 73 HIS A N 1
ATOM 529 C CA . HIS A 1 73 ? 11.648 4.371 -16.881 1.00 95.44 73 HIS A CA 1
ATOM 530 C C . HIS A 1 73 ? 10.543 4.800 -17.851 1.00 95.44 73 HIS A C 1
ATOM 532 O O . HIS A 1 73 ? 10.698 5.809 -18.535 1.00 95.44 73 HIS A O 1
ATOM 538 N N . GLY A 1 74 ? 9.435 4.060 -17.902 1.00 95.00 74 GLY A N 1
ATOM 539 C CA . GLY A 1 74 ? 8.304 4.416 -18.755 1.00 95.00 74 GLY A CA 1
ATOM 540 C C . GLY A 1 74 ? 7.693 5.739 -18.306 1.00 95.00 74 GLY A C 1
ATOM 541 O O . GLY A 1 74 ? 7.606 6.687 -19.086 1.00 95.00 74 GLY A O 1
ATOM 542 N N . TRP A 1 75 ? 7.380 5.845 -17.013 1.00 95.62 75 TRP A N 1
ATOM 543 C CA . TRP A 1 75 ? 6.714 7.019 -16.459 1.00 95.62 75 TRP A CA 1
ATOM 544 C C . TRP A 1 75 ? 7.522 8.308 -16.634 1.00 95.62 75 TRP A C 1
ATOM 546 O O . TRP A 1 75 ? 6.983 9.300 -17.120 1.00 95.62 75 TRP A O 1
ATOM 556 N N . ARG A 1 76 ? 8.829 8.293 -16.336 1.00 95.06 76 ARG A N 1
ATOM 557 C CA . ARG A 1 76 ? 9.686 9.495 -16.404 1.00 95.06 76 ARG A CA 1
ATOM 558 C C . ARG A 1 76 ? 9.858 10.070 -17.813 1.00 95.06 76 ARG A C 1
ATOM 560 O O . ARG A 1 76 ? 10.297 11.205 -17.950 1.00 95.06 76 ARG A O 1
ATOM 567 N N . THR A 1 77 ? 9.577 9.279 -18.849 1.00 95.88 77 THR A N 1
ATOM 568 C CA . THR A 1 77 ? 9.655 9.720 -20.253 1.00 95.88 77 THR A CA 1
ATOM 569 C C . THR A 1 77 ? 8.326 10.261 -20.778 1.00 95.88 77 THR A C 1
ATOM 571 O O . THR A 1 77 ? 8.267 10.767 -21.898 1.00 95.88 77 THR A O 1
ATOM 574 N N . THR A 1 78 ? 7.266 10.195 -19.970 1.00 94.06 78 THR A N 1
ATOM 575 C CA . THR A 1 78 ? 5.949 10.736 -20.313 1.00 94.06 78 THR A CA 1
ATOM 576 C C . THR A 1 78 ? 6.031 12.255 -20.439 1.00 94.06 78 THR A C 1
ATOM 578 O O . THR A 1 78 ? 6.559 12.935 -19.557 1.00 94.06 78 THR A O 1
ATOM 581 N N . SER A 1 79 ? 5.510 12.806 -21.538 1.00 93.75 79 SER A N 1
ATOM 582 C CA . SER A 1 79 ? 5.493 14.254 -21.742 1.00 93.75 79 SER A CA 1
ATOM 583 C C . SER A 1 79 ? 4.592 14.946 -20.703 1.00 93.75 79 SER A C 1
ATOM 585 O O . SER A 1 79 ? 3.541 14.408 -20.351 1.00 93.75 79 SER A O 1
ATOM 587 N N . PRO A 1 80 ? 4.934 16.164 -20.233 1.00 91.81 80 PRO A N 1
ATOM 588 C CA . PRO A 1 80 ? 4.116 16.887 -19.249 1.00 91.81 80 PRO A CA 1
ATOM 589 C C . PRO A 1 80 ? 2.683 17.184 -19.719 1.00 91.81 80 PRO A C 1
ATOM 591 O O . PRO A 1 80 ? 1.776 17.354 -18.907 1.00 91.81 80 PRO A O 1
ATOM 594 N N . ARG A 1 81 ? 2.484 17.279 -21.039 1.00 84.44 81 ARG A N 1
ATOM 595 C CA . ARG A 1 81 ? 1.189 17.363 -21.720 1.00 84.44 81 ARG A CA 1
ATOM 596 C C . ARG A 1 81 ? 1.254 16.530 -22.996 1.00 84.44 81 ARG A C 1
ATOM 598 O O . ARG A 1 81 ? 2.327 16.420 -23.594 1.00 84.44 81 ARG A O 1
ATOM 605 N N . LYS A 1 82 ? 0.124 15.943 -23.376 1.00 60.28 82 LYS A N 1
ATOM 606 C CA . LYS A 1 82 ? -0.038 15.261 -24.661 1.00 60.28 82 LYS A CA 1
ATOM 607 C C . LYS A 1 82 ? -0.450 16.255 -25.738 1.00 60.28 82 LYS A C 1
ATOM 609 O O . LYS A 1 82 ? -1.190 17.201 -25.384 1.00 60.28 82 LYS A O 1
#

Sequence (82 aa):
MNTFSQVLSDDQGVSDFHTISHGLYIDGQWQQSADGRVIPVIDPSTEAIIAAVPDATLEDAADAVDAAAKAAHGWRTTSPRK